Protein AF-A0A4P7KPZ3-F1 (afdb_monomer_lite)

Sequence (142 aa):
MLNKPISFSLKQQGFSLIEVLISLIISSIVFLAIITLYPLLTQQINRLYQTYHLDMMARQFLLMLGKDARRSGYCFGDCVGVALKISEKEGEAEHSCIHLIYDYNLDGKWEKAKDETSDFFIYRMHQGRLQIHRSCSGLIKL

Foldseek 3Di:
DDDDPPPPPPPPDDDDPVRVVVVVVVVVVVVVVCVVVVVVVVVVVVVVVVVVVVVVVVVVVVVVVVVQVVQFPAFLADEDDDQWDFADEVPDDGRQKIKGAHDPVRPRYQDDLPDPPGRIWMWGQDPNDIDTDSDPHPDPPD

Radius of gyration: 31.47 Å; chains: 1; bounding box: 57×67×77 Å

Organism: NCBI:txid638

InterPro domains:
  IPR012902 Prokaryotic N-terminal methylation site [PF07963] (11-34)
  IPR012902 Prokaryotic N-terminal methylation site [PS00409] (13-33)
  IPR012902 Prokaryotic N-terminal methylation site [TIGR02532] (12-34)
  IPR016419 Prepilin peptidase-dependent protein B, predicted [PIRSF004525] (11-135)
  IPR060431 Prepilin peptidase-dependent protein B, conserved domain [PF27121] (48-137)

pLDDT: mean 81.27, std 15.69, range [30.12, 97.5]

Structure (mmCIF, N/CA/C/O backbone):
data_AF-A0A4P7KPZ3-F1
#
_entry.id   AF-A0A4P7KPZ3-F1
#
loop_
_atom_site.group_PDB
_atom_site.id
_atom_site.type_symbol
_atom_site.label_atom_id
_atom_site.label_alt_id
_atom_site.label_comp_id
_atom_site.label_asym_id
_atom_site.label_entity_id
_atom_site.label_seq_id
_atom_site.pdbx_PDB_ins_code
_atom_site.Cartn_x
_atom_site.Cartn_y
_atom_site.Cartn_z
_atom_site.occupancy
_atom_site.B_iso_or_equiv
_atom_site.auth_seq_id
_atom_site.auth_comp_id
_atom_site.auth_asym_id
_atom_site.auth_atom_id
_atom_site.pdbx_PDB_model_num
ATOM 1 N N . MET A 1 1 ? -28.238 47.985 17.845 1.00 40.53 1 MET A N 1
ATOM 2 C CA . MET A 1 1 ? -29.060 46.755 17.901 1.00 40.53 1 MET A CA 1
ATOM 3 C C . MET A 1 1 ? -28.436 45.833 18.938 1.00 40.53 1 MET A C 1
ATOM 5 O O . MET A 1 1 ? -27.225 45.670 18.924 1.00 40.53 1 MET A O 1
ATOM 9 N N . LEU A 1 2 ? -29.230 45.412 19.925 1.00 45.09 2 LEU A N 1
ATOM 10 C CA . LEU A 1 2 ? -28.801 44.991 21.264 1.00 45.09 2 LEU A CA 1
ATOM 11 C C . LEU A 1 2 ? -27.928 43.724 21.300 1.00 45.09 2 LEU A C 1
ATOM 13 O O . LEU A 1 2 ? -28.414 42.631 21.029 1.00 45.09 2 LEU A O 1
ATOM 17 N N . ASN A 1 3 ? -26.693 43.871 21.782 1.00 60.19 3 ASN A N 1
ATOM 18 C CA . ASN A 1 3 ? -25.902 42.785 22.353 1.00 60.19 3 ASN A CA 1
ATOM 19 C C . ASN A 1 3 ? -26.271 42.680 23.845 1.00 60.19 3 ASN A C 1
ATOM 21 O O . ASN A 1 3 ? -25.784 43.463 24.661 1.00 60.19 3 ASN A O 1
ATOM 25 N N . LYS A 1 4 ? -27.210 41.794 24.201 1.00 58.00 4 LYS A N 1
ATOM 26 C CA . LYS A 1 4 ? -27.497 41.485 25.609 1.00 58.00 4 LYS A CA 1
ATOM 27 C C . LYS A 1 4 ? -26.456 40.470 26.089 1.00 58.00 4 LYS A C 1
ATOM 29 O O . LYS A 1 4 ? -26.415 39.378 25.524 1.00 58.00 4 LYS A O 1
ATOM 34 N N . PRO A 1 5 ? -25.650 40.769 27.123 1.00 58.62 5 PRO A N 1
ATOM 35 C CA . PRO A 1 5 ? -24.852 39.736 27.757 1.00 58.62 5 PRO A CA 1
ATOM 36 C C . PRO A 1 5 ? -25.817 38.733 28.388 1.00 58.62 5 PRO A C 1
ATOM 38 O O . PRO A 1 5 ? -26.705 39.105 29.157 1.00 58.62 5 PRO A O 1
ATOM 41 N N . ILE A 1 6 ? -25.666 37.462 28.032 1.00 64.19 6 ILE A N 1
ATOM 42 C CA . ILE A 1 6 ? -26.356 36.360 28.696 1.00 64.19 6 ILE A CA 1
ATOM 43 C C . ILE A 1 6 ? -25.750 36.272 30.102 1.00 64.19 6 ILE A C 1
ATOM 45 O O . ILE A 1 6 ? -24.765 35.572 30.323 1.00 64.19 6 ILE A O 1
ATOM 49 N N . SER A 1 7 ? -26.275 37.045 31.054 1.00 59.84 7 SER A N 1
ATOM 50 C CA . SER A 1 7 ? -25.916 36.888 32.459 1.00 59.84 7 SER A CA 1
ATOM 51 C C . SER A 1 7 ? -26.717 35.719 33.028 1.00 59.84 7 SER A C 1
ATOM 53 O O . SER A 1 7 ? -27.864 35.849 33.453 1.00 59.84 7 SER A O 1
ATOM 55 N N . PHE A 1 8 ? -26.108 34.534 33.041 1.00 60.19 8 PHE A N 1
ATOM 56 C CA . PHE A 1 8 ? -26.573 33.455 33.906 1.00 60.19 8 PHE A CA 1
ATOM 57 C C . PHE A 1 8 ? -26.227 33.829 35.351 1.00 60.19 8 PHE A C 1
ATOM 59 O O . PHE A 1 8 ? -25.181 33.458 35.877 1.00 60.19 8 PHE A O 1
ATOM 66 N N . SER A 1 9 ? -27.104 34.591 36.008 1.00 57.66 9 SER A N 1
ATOM 67 C CA . SER A 1 9 ? -27.128 34.636 37.470 1.00 57.66 9 SER A CA 1
ATOM 68 C C . SER A 1 9 ? -27.697 33.303 37.959 1.00 57.66 9 SER A C 1
ATOM 70 O O . SER A 1 9 ? -28.889 33.162 38.225 1.00 57.66 9 SER A O 1
ATOM 72 N N . LEU A 1 10 ? -26.848 32.277 37.988 1.00 61.59 10 LEU A N 1
ATOM 73 C CA . LEU A 1 10 ? -27.167 31.012 38.633 1.00 61.59 10 LEU A CA 1
ATOM 74 C C . LEU A 1 10 ? -27.118 31.261 40.139 1.00 61.59 10 LEU A C 1
ATOM 76 O O . LEU A 1 10 ? -26.043 31.440 40.710 1.00 61.59 10 LEU A O 1
ATOM 80 N N . LYS A 1 11 ? -28.282 31.271 40.797 1.00 60.19 11 LYS A N 1
ATOM 81 C CA . LYS A 1 11 ? -28.338 31.007 42.237 1.00 60.19 11 LYS A CA 1
ATOM 82 C C . LYS A 1 11 ? -27.621 29.674 42.453 1.00 60.19 11 LYS A C 1
ATOM 84 O O . LYS A 1 11 ? -28.152 28.640 42.061 1.00 60.19 11 LYS A O 1
ATOM 89 N N . GLN A 1 12 ? -26.416 29.699 43.021 1.00 58.91 12 GLN A N 1
ATOM 90 C CA . GLN A 1 12 ? -25.688 28.492 43.412 1.00 58.91 12 GLN A CA 1
ATOM 91 C C . GLN A 1 12 ? -26.408 27.855 44.605 1.00 58.91 12 GLN A C 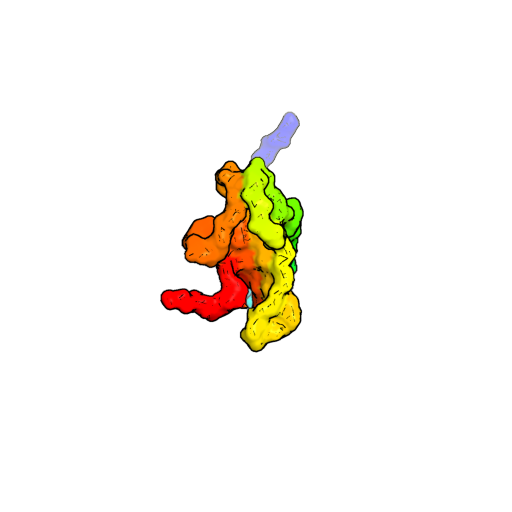1
ATOM 93 O O . GLN A 1 12 ? -26.022 28.014 45.759 1.00 58.91 12 GLN A O 1
ATOM 98 N N . GLN A 1 13 ? -27.518 27.182 44.323 1.00 70.19 13 GLN A N 1
ATOM 99 C CA . GLN A 1 13 ? -28.113 26.206 45.216 1.00 70.19 13 GLN A CA 1
ATOM 100 C C . GLN A 1 13 ? -27.355 24.902 44.963 1.00 70.19 13 GLN A C 1
ATOM 102 O O . GLN A 1 13 ? -27.284 24.437 43.827 1.00 70.19 13 GLN A O 1
ATOM 107 N N . GLY A 1 14 ? -26.691 24.378 45.994 1.00 77.94 14 GLY A N 1
ATOM 108 C CA . GLY A 1 14 ? -26.032 23.076 45.906 1.00 77.94 14 GLY A CA 1
ATOM 109 C C . GLY A 1 14 ? -27.043 21.980 45.562 1.00 77.94 14 GLY A C 1
ATOM 110 O O . GLY A 1 14 ? -28.228 22.111 45.865 1.00 77.94 14 GLY A O 1
ATOM 111 N N . PHE A 1 15 ? -26.574 20.906 44.932 1.00 82.38 15 PHE A N 1
ATOM 112 C CA . PHE A 1 15 ? -27.420 19.758 44.617 1.00 82.38 15 PHE A CA 1
ATOM 113 C C . PHE A 1 15 ? -27.805 19.002 45.883 1.00 82.38 15 PHE A C 1
ATOM 115 O O . PHE A 1 15 ? -26.991 18.820 46.794 1.00 82.38 15 PHE A O 1
ATOM 122 N N . SER A 1 16 ? -29.042 18.522 45.922 1.00 89.50 16 SER A N 1
ATOM 123 C CA . SER A 1 16 ? -29.472 17.605 46.968 1.00 89.50 16 SER A CA 1
ATOM 124 C C . SER A 1 16 ? -28.778 16.250 46.805 1.00 89.50 16 SER A C 1
ATOM 126 O O . SER A 1 16 ? -28.522 15.792 45.690 1.00 89.50 16 SER A O 1
ATOM 128 N N . LEU A 1 17 ? -28.515 15.560 47.919 1.00 91.25 17 LEU A N 1
ATOM 129 C CA . LEU A 1 17 ? -27.905 14.225 47.923 1.00 91.25 17 LEU A CA 1
ATOM 130 C C . LEU A 1 17 ? -28.655 13.250 46.997 1.00 91.25 17 LEU A C 1
ATOM 132 O O . LEU A 1 17 ? -28.034 12.493 46.253 1.00 91.25 17 LEU A O 1
ATOM 136 N N . ILE A 1 18 ? -29.992 13.289 47.01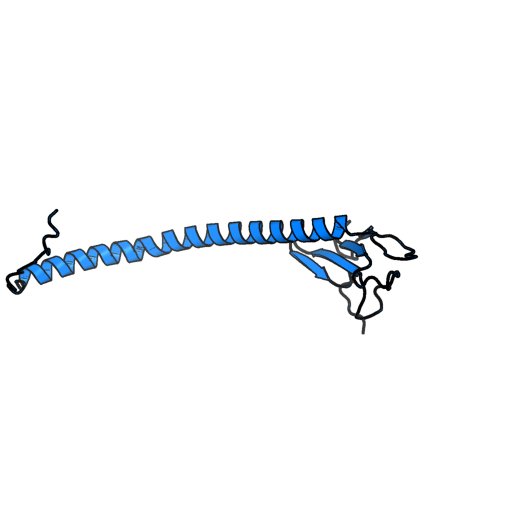9 1.00 94.31 18 ILE A N 1
ATOM 137 C CA . ILE A 1 18 ? -30.824 12.395 46.204 1.00 94.31 18 ILE A CA 1
ATOM 138 C C . ILE A 1 18 ? -30.711 12.704 44.706 1.00 94.31 18 ILE A C 1
ATOM 140 O O . ILE A 1 18 ? -30.695 11.784 43.894 1.00 94.31 18 ILE A O 1
ATOM 144 N N . GLU A 1 19 ? -30.565 13.976 44.331 1.00 92.81 19 GLU A N 1
ATOM 145 C CA . GLU A 1 19 ? -30.391 14.388 42.933 1.00 92.81 19 GLU A CA 1
ATOM 146 C C . GLU A 1 19 ? -29.068 13.870 42.372 1.00 92.81 19 GLU A C 1
ATOM 148 O O . GLU A 1 19 ? -29.021 13.356 41.251 1.00 92.81 19 GLU A O 1
ATOM 153 N N . VAL A 1 20 ? -28.000 13.944 43.173 1.00 94.81 20 VAL A N 1
ATOM 154 C CA . VAL A 1 20 ? -26.689 13.403 42.798 1.00 94.81 20 VAL A CA 1
ATOM 155 C C . VAL A 1 20 ? -26.767 11.886 42.642 1.00 94.81 20 VAL A C 1
ATOM 157 O O . VAL A 1 20 ? -26.305 11.364 41.632 1.00 94.81 20 VAL A O 1
ATOM 160 N N . LEU A 1 21 ? -27.401 11.178 43.581 1.00 96.12 21 LEU A N 1
ATOM 161 C CA . LEU A 1 21 ? -27.559 9.720 43.513 1.00 96.12 21 LEU A CA 1
ATOM 162 C C . LEU A 1 21 ? -28.335 9.276 42.265 1.00 96.12 21 LEU A C 1
ATOM 164 O O . LEU A 1 21 ? -27.893 8.365 41.566 1.00 96.12 21 LEU A O 1
ATOM 168 N N . ILE A 1 22 ? -29.444 9.946 41.940 1.00 96.38 22 ILE A N 1
ATOM 169 C CA . ILE A 1 22 ? -30.229 9.657 40.729 1.00 96.38 22 ILE A CA 1
ATOM 170 C C . ILE A 1 22 ? -29.386 9.905 39.473 1.00 96.38 22 ILE A C 1
ATOM 172 O O . ILE A 1 22 ? -29.342 9.062 38.576 1.00 96.38 22 ILE A O 1
ATOM 176 N N . SER A 1 23 ? -28.663 11.024 39.425 1.00 96.12 23 SER A N 1
ATOM 177 C CA . SER A 1 23 ? -27.799 11.371 38.291 1.00 96.12 23 SER A CA 1
ATOM 178 C C . SER A 1 23 ? -26.684 10.341 38.078 1.00 96.12 23 SER A C 1
ATOM 180 O O . SER A 1 23 ? -26.361 9.990 36.940 1.00 96.12 23 SER A O 1
ATOM 182 N N . LEU A 1 24 ? -26.119 9.818 39.168 1.00 96.31 24 LEU A N 1
ATOM 183 C CA . LEU A 1 24 ? -25.048 8.823 39.153 1.00 96.31 24 LEU A CA 1
ATOM 184 C C . LEU A 1 24 ? -25.559 7.467 38.647 1.00 96.31 24 LEU A C 1
ATOM 186 O O . LEU A 1 24 ? -24.900 6.830 37.824 1.00 96.31 24 LEU A O 1
ATOM 190 N N . ILE A 1 25 ? -26.768 7.068 39.056 1.00 97.50 25 ILE A N 1
ATOM 191 C CA . ILE A 1 25 ? -27.436 5.860 38.554 1.00 97.50 25 ILE A CA 1
ATOM 192 C C . ILE A 1 25 ? -27.677 5.974 37.044 1.00 97.50 25 ILE A C 1
ATOM 194 O O . ILE A 1 25 ? -27.269 5.090 36.290 1.00 97.50 25 ILE A O 1
ATOM 198 N N . ILE A 1 26 ? -28.275 7.079 36.587 1.00 97.38 26 ILE A N 1
ATOM 199 C CA . ILE A 1 26 ? -28.572 7.295 35.162 1.00 97.38 26 ILE A CA 1
ATOM 200 C C . ILE A 1 26 ? -27.283 7.289 34.335 1.00 97.38 26 ILE A C 1
ATOM 202 O O . ILE A 1 26 ? -27.200 6.588 33.327 1.00 97.38 26 ILE A O 1
ATOM 206 N N . SER A 1 27 ? -26.253 8.011 34.782 1.00 96.94 27 SER A N 1
ATOM 207 C CA . SER A 1 27 ? -24.964 8.071 34.084 1.00 96.94 27 SER A CA 1
ATOM 208 C C . SER A 1 27 ? -24.324 6.692 33.977 1.00 96.94 27 SER A C 1
ATOM 210 O O . SER A 1 27 ? -23.833 6.326 32.914 1.00 96.94 27 SER A O 1
ATOM 212 N N . SER A 1 28 ? -24.375 5.895 35.046 1.00 97.00 28 SER A N 1
ATOM 213 C CA . SER A 1 28 ? -23.812 4.541 35.058 1.00 97.00 28 SER A CA 1
ATOM 214 C C . SER A 1 28 ? -24.491 3.637 34.029 1.00 97.00 28 SER A C 1
ATOM 216 O O . SER A 1 28 ? -23.812 2.929 33.287 1.00 97.00 28 SER A O 1
ATOM 218 N N . ILE A 1 29 ? -25.822 3.705 33.923 1.00 97.12 29 ILE A N 1
ATOM 219 C CA . ILE A 1 29 ? -26.586 2.954 32.916 1.00 97.12 29 ILE A CA 1
ATOM 220 C C . ILE A 1 29 ? -26.187 3.395 31.501 1.00 97.12 29 ILE A C 1
ATOM 222 O O . ILE A 1 29 ? -25.933 2.552 30.639 1.00 97.12 29 ILE A O 1
ATOM 226 N N . VAL A 1 30 ? -26.073 4.705 31.266 1.00 97.25 30 VAL A N 1
ATOM 227 C CA . VAL A 1 30 ? -25.642 5.253 29.970 1.00 97.25 30 VAL A CA 1
ATOM 228 C C . VAL A 1 30 ? -24.218 4.808 29.626 1.00 97.25 30 VAL A C 1
ATOM 230 O O . VAL A 1 30 ? -23.971 4.368 28.505 1.00 97.25 30 VAL A O 1
ATOM 233 N N . PHE A 1 31 ? -23.284 4.853 30.577 1.00 97.12 31 PHE A N 1
ATOM 234 C CA . PHE A 1 31 ? -21.911 4.399 30.358 1.00 97.12 31 PHE A CA 1
ATOM 235 C C . PHE A 1 31 ? -21.845 2.912 30.014 1.00 97.12 31 PHE A C 1
ATOM 237 O O . PHE A 1 31 ? -21.134 2.542 29.084 1.00 97.12 31 PHE A O 1
ATOM 244 N N . LEU A 1 32 ? -22.6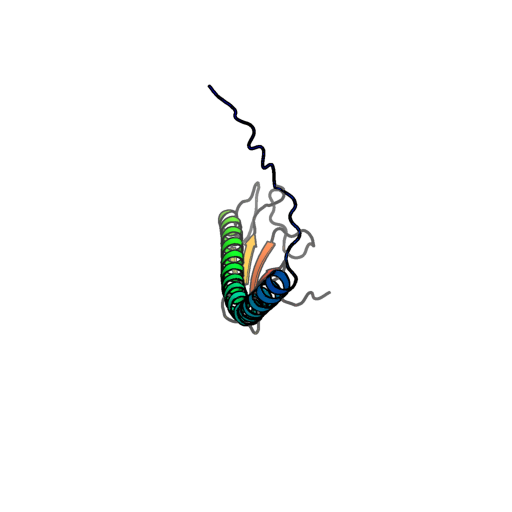18 2.063 30.695 1.00 96.12 32 LEU A N 1
ATOM 245 C CA . LEU A 1 32 ? -22.694 0.637 30.369 1.00 96.12 32 LEU A CA 1
ATOM 246 C C . LEU A 1 32 ? -23.243 0.400 28.954 1.00 96.12 32 LEU A C 1
ATOM 248 O O . LEU A 1 32 ? -22.717 -0.438 28.217 1.00 96.12 32 LEU A O 1
ATOM 252 N N . ALA A 1 33 ? -24.247 1.173 28.534 1.00 95.44 33 ALA A N 1
ATOM 253 C CA . ALA A 1 33 ? -24.752 1.118 27.164 1.00 95.44 33 ALA A CA 1
ATOM 254 C C . ALA A 1 33 ? -23.670 1.520 26.142 1.00 95.44 33 ALA A C 1
ATOM 256 O O . ALA A 1 33 ? -23.485 0.841 25.135 1.00 95.44 33 ALA A O 1
ATOM 257 N N . ILE A 1 34 ? -22.893 2.571 26.416 1.00 96.75 34 ILE A N 1
ATOM 258 C CA . ILE A 1 34 ? -21.798 3.004 25.532 1.00 96.75 34 ILE A CA 1
ATOM 259 C C . ILE A 1 34 ? -20.697 1.942 25.460 1.00 96.75 34 ILE A C 1
ATOM 261 O O . ILE A 1 34 ? -20.268 1.590 24.365 1.00 96.75 34 ILE A O 1
ATOM 265 N N . ILE A 1 35 ? -20.261 1.401 26.601 1.00 96.06 35 ILE A N 1
ATOM 266 C CA . ILE A 1 35 ? -19.188 0.396 26.672 1.00 96.06 35 ILE A CA 1
ATOM 267 C C . ILE A 1 35 ? -19.550 -0.857 25.865 1.00 96.06 35 ILE A C 1
ATOM 269 O O . ILE A 1 35 ? -18.685 -1.440 25.217 1.00 96.06 35 ILE A O 1
ATOM 273 N N . THR A 1 36 ? -20.823 -1.257 25.870 1.00 92.69 36 THR A N 1
ATOM 274 C CA . THR A 1 36 ? -21.290 -2.437 25.125 1.00 92.69 36 THR A CA 1
ATOM 275 C C . THR A 1 36 ? -21.475 -2.168 23.629 1.00 92.69 36 THR A C 1
ATOM 277 O O . THR A 1 36 ? -21.183 -3.043 22.814 1.00 92.69 36 THR A O 1
ATOM 280 N N . LEU A 1 37 ? -21.891 -0.958 23.241 1.00 94.88 37 LEU A N 1
ATOM 281 C CA . LEU A 1 37 ? -22.059 -0.559 21.836 1.00 94.88 37 LEU A CA 1
ATOM 282 C C . LEU A 1 37 ? -20.733 -0.224 21.136 1.00 94.88 37 LEU A C 1
ATOM 284 O O . LEU A 1 37 ? -20.580 -0.470 19.938 1.00 94.88 37 LEU A O 1
ATOM 288 N N . TYR A 1 38 ? -19.763 0.311 21.876 1.00 95.31 38 TYR A N 1
ATOM 289 C CA . TYR A 1 38 ? -18.459 0.724 21.362 1.00 95.31 38 TYR A CA 1
ATOM 290 C C . TYR A 1 38 ? -17.718 -0.361 20.555 1.00 95.31 38 TYR A C 1
ATOM 292 O O . TYR A 1 38 ? -17.354 -0.081 19.411 1.00 95.31 38 TYR A O 1
ATOM 300 N N . PRO A 1 39 ? -17.524 -1.605 21.048 1.00 92.56 39 PRO A N 1
ATOM 301 C CA . PRO A 1 39 ? -16.772 -2.619 20.309 1.00 92.56 39 PRO A CA 1
ATOM 302 C C . PRO A 1 39 ? -17.427 -2.985 18.974 1.00 92.56 39 PRO A C 1
ATOM 304 O O . PRO A 1 39 ? -16.718 -3.220 17.995 1.00 92.56 39 PRO A O 1
ATOM 307 N N . LEU A 1 40 ? -18.762 -2.993 18.906 1.00 93.88 40 LEU A N 1
ATOM 308 C CA . LEU A 1 40 ? -19.489 -3.251 17.661 1.00 93.88 40 LEU A CA 1
ATOM 309 C C . LEU A 1 40 ? -19.208 -2.152 16.634 1.00 93.88 40 LEU A C 1
ATOM 311 O O . LEU A 1 40 ? -18.895 -2.452 15.481 1.00 93.88 40 LEU A O 1
ATOM 315 N N . LEU A 1 41 ? -19.260 -0.887 17.054 1.00 94.31 41 LEU A N 1
ATOM 316 C CA . LEU A 1 41 ? -18.993 0.244 16.171 1.00 94.31 41 LEU A CA 1
ATOM 317 C C . LEU A 1 41 ? -17.532 0.257 15.694 1.00 94.31 41 LEU A C 1
ATOM 319 O O . LEU A 1 41 ? -17.271 0.404 14.500 1.00 94.31 41 LEU A O 1
ATOM 323 N N . THR A 1 42 ? -16.576 0.026 16.598 1.00 94.88 42 THR A N 1
ATOM 324 C CA . THR A 1 42 ? -15.148 -0.034 16.260 1.00 94.88 42 THR A CA 1
ATOM 325 C C . THR A 1 42 ? -14.839 -1.158 15.271 1.00 94.88 42 THR A C 1
ATOM 327 O O . THR A 1 42 ? -14.067 -0.954 14.337 1.00 94.88 42 THR A O 1
ATOM 330 N N . GLN A 1 43 ? -15.460 -2.333 15.416 1.00 95.12 43 GLN A N 1
ATOM 331 C CA . GLN A 1 43 ? -15.276 -3.430 14.460 1.00 95.12 43 GLN A CA 1
ATOM 332 C C . GLN A 1 43 ? -15.739 -3.055 13.049 1.00 95.12 43 GLN A C 1
ATOM 334 O O . GLN A 1 43 ? -15.044 -3.364 12.079 1.00 95.12 43 GLN A O 1
ATOM 339 N N . GLN A 1 44 ? -16.882 -2.377 12.923 1.00 94.06 44 GLN A N 1
ATOM 340 C CA . GLN A 1 44 ? -17.396 -1.940 11.623 1.00 94.06 44 GLN A CA 1
ATOM 341 C C . GLN A 1 44 ? -16.485 -0.888 10.985 1.00 94.06 44 GLN A C 1
ATOM 343 O O . GLN A 1 44 ? -16.126 -1.013 9.814 1.00 94.06 44 GLN A O 1
ATOM 348 N N . ILE A 1 45 ? -16.047 0.102 11.768 1.00 95.31 45 ILE A N 1
ATOM 349 C CA . ILE A 1 45 ? -15.123 1.144 11.301 1.00 95.31 45 ILE A CA 1
ATOM 350 C C . ILE A 1 45 ? -13.803 0.521 10.838 1.00 95.31 45 ILE A C 1
ATOM 352 O O . ILE A 1 45 ? -13.323 0.849 9.756 1.00 95.31 45 ILE A O 1
ATOM 356 N N . ASN A 1 46 ? -13.245 -0.426 11.597 1.00 95.25 46 ASN A N 1
ATOM 357 C CA . ASN A 1 46 ? -11.995 -1.091 11.229 1.00 95.25 46 ASN A CA 1
ATOM 358 C C . ASN A 1 46 ? -12.120 -1.889 9.927 1.00 95.25 46 ASN A C 1
ATOM 360 O O . ASN A 1 46 ? -11.219 -1.835 9.092 1.00 95.25 46 ASN A O 1
ATOM 364 N N . ARG A 1 47 ? -13.235 -2.601 9.722 1.00 94.38 47 ARG A N 1
ATOM 365 C CA . ARG A 1 47 ? -13.487 -3.332 8.470 1.00 94.38 47 ARG A CA 1
ATOM 366 C C . ARG A 1 47 ? -13.566 -2.387 7.277 1.00 94.38 47 ARG A C 1
ATOM 368 O O . ARG A 1 47 ? -12.929 -2.645 6.260 1.00 94.38 47 ARG A O 1
ATOM 375 N N . LEU A 1 48 ? -14.302 -1.284 7.418 1.00 95.38 48 LEU A N 1
ATOM 376 C CA . LEU A 1 48 ? -14.404 -0.264 6.375 1.00 95.38 48 LEU A CA 1
ATOM 377 C C . LEU A 1 48 ? -13.045 0.385 6.085 1.00 95.38 48 LEU A C 1
ATOM 379 O O . LEU A 1 48 ? -12.689 0.604 4.931 1.00 95.38 48 LEU A O 1
ATOM 383 N N . TYR A 1 49 ? -12.263 0.662 7.127 1.00 95.88 49 TYR A N 1
ATOM 384 C CA . TYR A 1 49 ? -10.936 1.245 6.981 1.00 95.88 49 TYR A CA 1
ATOM 385 C C . TYR A 1 49 ? -9.980 0.309 6.231 1.00 95.88 49 TYR A C 1
ATOM 387 O O . TYR A 1 49 ? -9.258 0.756 5.345 1.00 95.88 49 TYR A O 1
ATOM 395 N N . GLN A 1 50 ? -9.995 -0.993 6.533 1.00 93.69 50 GLN A N 1
ATOM 396 C CA . GLN A 1 50 ? -9.150 -1.979 5.850 1.00 93.69 50 GLN A CA 1
ATOM 397 C C . GLN A 1 50 ? -9.451 -2.060 4.351 1.00 93.69 50 GLN A C 1
ATOM 399 O O . GLN A 1 50 ? -8.525 -2.029 3.541 1.00 93.69 50 GLN A O 1
ATOM 404 N N . THR A 1 51 ? -10.728 -2.136 3.970 1.00 93.06 51 THR A N 1
ATOM 405 C CA . THR A 1 51 ? -11.112 -2.210 2.554 1.00 93.06 51 THR A CA 1
ATOM 406 C C . THR A 1 51 ? -10.779 -0.919 1.817 1.00 93.06 51 THR A C 1
ATOM 408 O O . THR A 1 51 ? -10.203 -0.967 0.730 1.00 93.06 51 THR A O 1
ATOM 411 N N . TYR A 1 52 ? -11.057 0.231 2.432 1.00 95.44 52 TYR A N 1
ATOM 412 C CA . TYR A 1 52 ? -10.714 1.536 1.875 1.00 95.44 52 TYR A CA 1
ATOM 413 C C . TYR A 1 52 ? -9.202 1.707 1.684 1.00 95.44 52 TYR A C 1
ATOM 415 O O . TYR A 1 52 ? -8.750 2.155 0.634 1.00 95.44 52 TYR A O 1
ATOM 423 N N . HIS A 1 53 ? -8.403 1.308 2.674 1.00 93.00 53 HIS A N 1
ATOM 424 C CA . HIS A 1 53 ? -6.948 1.407 2.610 1.00 93.00 53 HIS A CA 1
ATOM 425 C C . HIS A 1 53 ? -6.365 0.555 1.472 1.00 93.00 53 HIS A C 1
ATOM 427 O O . HIS A 1 53 ? -5.474 1.005 0.752 1.00 93.00 53 HIS A O 1
ATOM 433 N N . LEU A 1 54 ? -6.888 -0.659 1.267 1.00 90.81 54 LEU A N 1
ATOM 434 C CA . LEU A 1 54 ? -6.481 -1.519 0.152 1.00 90.81 54 LEU A CA 1
ATOM 435 C C . LEU A 1 54 ? -6.834 -0.903 -1.211 1.00 90.81 54 LEU A C 1
ATOM 437 O O . LEU A 1 54 ? -5.980 -0.877 -2.097 1.00 90.81 54 LEU A O 1
ATOM 441 N N . ASP A 1 55 ? -8.050 -0.372 -1.369 1.00 92.69 55 ASP A N 1
ATOM 442 C CA . ASP A 1 55 ? -8.481 0.301 -2.604 1.00 92.69 55 ASP A CA 1
ATOM 443 C C . ASP A 1 55 ? -7.628 1.546 -2.893 1.00 92.69 55 ASP A C 1
ATOM 445 O O . ASP A 1 55 ? -7.140 1.725 -4.011 1.00 92.69 55 ASP A O 1
ATOM 449 N N . MET A 1 56 ? -7.350 2.360 -1.873 1.00 93.69 56 MET A N 1
ATOM 450 C CA . MET A 1 56 ? -6.488 3.533 -1.998 1.00 93.69 56 MET A CA 1
ATOM 451 C C . MET A 1 56 ? -5.072 3.155 -2.454 1.00 93.69 56 MET A C 1
ATOM 453 O O . MET A 1 56 ? -4.559 3.753 -3.404 1.00 93.69 56 MET A O 1
ATOM 457 N N . MET A 1 57 ? -4.450 2.150 -1.826 1.00 89.88 57 MET A N 1
ATOM 458 C CA . MET A 1 57 ? -3.113 1.688 -2.217 1.00 89.88 57 MET A CA 1
ATOM 459 C C . MET A 1 57 ? -3.099 1.147 -3.650 1.00 89.88 57 MET A C 1
ATOM 461 O O . MET A 1 57 ? -2.208 1.495 -4.426 1.00 89.88 57 MET A O 1
ATOM 465 N N . ALA A 1 58 ? -4.103 0.351 -4.032 1.00 89.25 58 ALA A N 1
ATOM 466 C CA . ALA A 1 58 ? -4.224 -0.176 -5.389 1.00 89.25 58 ALA A CA 1
ATOM 467 C C . ALA A 1 58 ? -4.368 0.949 -6.427 1.00 89.25 58 ALA A C 1
ATOM 469 O O . ALA A 1 58 ? -3.678 0.944 -7.447 1.00 89.25 58 ALA A O 1
ATOM 470 N N . ARG A 1 59 ? -5.207 1.958 -6.156 1.00 92.69 59 ARG A N 1
ATOM 471 C CA . ARG A 1 59 ? -5.374 3.124 -7.040 1.00 92.69 59 ARG A CA 1
ATOM 472 C C . ARG A 1 59 ? -4.094 3.931 -7.176 1.00 92.69 59 ARG A C 1
ATOM 474 O O . ARG A 1 59 ? -3.709 4.265 -8.294 1.00 92.69 59 ARG A O 1
ATOM 481 N N . GLN A 1 60 ? -3.432 4.249 -6.065 1.00 91.12 60 GLN A N 1
ATOM 482 C CA . GLN A 1 60 ? -2.187 5.019 -6.085 1.00 91.12 60 GLN A CA 1
ATOM 483 C C . GLN A 1 60 ? -1.105 4.291 -6.884 1.00 91.12 60 GLN A C 1
ATOM 485 O O . GLN A 1 60 ? -0.403 4.908 -7.687 1.00 91.12 60 GLN A O 1
ATOM 490 N N . PHE A 1 61 ? -1.024 2.975 -6.712 1.00 88.12 61 PHE A N 1
ATOM 491 C CA . PHE A 1 61 ? -0.116 2.135 -7.468 1.00 88.12 61 PHE A CA 1
ATOM 492 C C . PHE A 1 61 ? -0.445 2.125 -8.970 1.00 88.12 61 PHE A C 1
ATOM 494 O O . PHE A 1 61 ? 0.433 2.392 -9.784 1.00 88.12 61 PHE A O 1
ATOM 501 N N . LEU A 1 62 ? -1.703 1.890 -9.360 1.00 90.31 62 LEU A N 1
ATOM 502 C CA . LEU A 1 62 ? -2.117 1.906 -10.771 1.00 90.31 62 LEU A CA 1
ATOM 503 C C . LEU A 1 62 ? -1.873 3.269 -11.432 1.00 90.31 62 LEU A C 1
ATOM 505 O O . LEU A 1 62 ? -1.498 3.335 -12.602 1.00 90.31 62 LEU A O 1
ATOM 509 N N . LEU A 1 63 ? -2.041 4.365 -10.686 1.00 93.62 63 LEU A N 1
ATOM 510 C CA . LEU A 1 63 ? -1.716 5.709 -11.161 1.00 93.62 63 LEU A CA 1
ATOM 511 C C . LEU A 1 63 ? -0.211 5.899 -11.383 1.00 93.62 63 LEU A C 1
ATOM 513 O O . LEU A 1 63 ? 0.166 6.558 -12.351 1.00 93.62 63 LEU A O 1
ATOM 517 N N . MET A 1 64 ? 0.635 5.346 -10.510 1.00 89.94 64 MET A N 1
ATOM 518 C CA . MET A 1 64 ? 2.093 5.363 -10.667 1.00 89.94 64 MET A CA 1
ATOM 519 C C . MET A 1 64 ? 2.519 4.519 -11.871 1.00 89.94 64 MET A C 1
ATOM 521 O O . MET A 1 64 ? 3.127 5.052 -12.794 1.00 89.94 64 MET A O 1
ATOM 525 N N . LEU A 1 65 ? 2.084 3.258 -11.932 1.00 90.12 65 LEU A N 1
ATOM 526 C CA . LEU A 1 65 ? 2.356 2.365 -13.057 1.00 90.12 65 LEU A CA 1
ATOM 527 C C . LEU A 1 65 ? 1.891 2.975 -14.384 1.00 90.12 65 LEU A C 1
ATOM 529 O O . LEU A 1 65 ? 2.614 2.940 -15.371 1.00 90.12 65 LEU A O 1
ATOM 533 N N . GLY A 1 66 ? 0.703 3.583 -14.416 1.00 92.62 66 GLY A N 1
ATOM 534 C CA . GLY A 1 66 ? 0.190 4.250 -15.611 1.00 92.62 66 GLY A CA 1
ATOM 535 C C . GLY A 1 66 ? 1.003 5.481 -16.024 1.00 92.62 66 GLY A C 1
ATOM 536 O O . GLY A 1 66 ? 1.070 5.794 -17.211 1.00 92.62 66 GLY A O 1
ATOM 537 N N . LYS A 1 67 ? 1.627 6.196 -15.078 1.00 91.88 67 LYS A N 1
ATOM 538 C CA . LYS A 1 67 ? 2.560 7.291 -15.392 1.00 91.88 67 LYS A CA 1
ATOM 539 C C . LYS A 1 67 ? 3.854 6.744 -15.980 1.00 91.88 67 LYS A C 1
ATOM 541 O O . LYS A 1 67 ? 4.271 7.233 -17.025 1.00 91.88 67 LYS A O 1
ATOM 546 N N . ASP A 1 68 ? 4.425 5.720 -15.366 1.00 90.00 68 ASP A N 1
ATOM 547 C CA . ASP A 1 68 ? 5.683 5.130 -15.823 1.00 90.00 68 ASP A CA 1
ATOM 548 C C . ASP A 1 68 ? 5.510 4.434 -17.171 1.00 90.00 68 ASP A C 1
ATOM 550 O O . ASP A 1 68 ? 6.342 4.589 -18.056 1.00 90.00 68 ASP A O 1
ATOM 554 N N . ALA A 1 69 ? 4.378 3.761 -17.392 1.00 90.56 69 ALA A N 1
ATOM 555 C CA . ALA A 1 69 ? 4.048 3.156 -18.677 1.00 90.56 69 ALA A CA 1
ATOM 556 C C . ALA A 1 69 ? 3.920 4.212 -19.786 1.00 90.56 69 ALA A C 1
ATOM 558 O O . ALA A 1 69 ? 4.430 4.010 -20.884 1.00 90.56 69 ALA A O 1
ATOM 559 N N . ARG A 1 70 ? 3.307 5.371 -19.502 1.00 91.88 70 ARG A N 1
ATOM 560 C CA . ARG A 1 70 ? 3.244 6.490 -20.462 1.00 91.88 70 ARG A CA 1
ATOM 561 C C . ARG A 1 70 ? 4.603 7.135 -20.731 1.00 91.88 70 ARG A C 1
ATOM 563 O O . ARG A 1 70 ? 4.783 7.701 -21.801 1.00 91.88 70 ARG A O 1
ATOM 570 N N . ARG A 1 71 ? 5.526 7.093 -19.765 1.00 89.25 71 ARG A N 1
ATOM 571 C CA . ARG A 1 71 ? 6.903 7.585 -19.927 1.00 89.25 71 ARG A CA 1
ATOM 572 C C . ARG A 1 71 ? 7.823 6.555 -20.570 1.00 89.25 71 ARG A C 1
ATOM 574 O O . ARG A 1 71 ? 8.860 6.949 -21.091 1.00 89.25 71 ARG A O 1
ATOM 581 N N . SER A 1 72 ? 7.465 5.272 -20.527 1.00 89.75 72 SER A N 1
ATOM 582 C CA . SER A 1 72 ? 8.292 4.197 -21.067 1.00 89.75 72 SER A CA 1
ATOM 583 C C . SER A 1 72 ? 8.646 4.469 -22.525 1.00 89.75 72 SER A C 1
ATOM 585 O O . SER A 1 72 ? 7.805 4.890 -23.319 1.00 89.75 72 SER A O 1
ATOM 587 N N . GLY A 1 73 ? 9.916 4.283 -22.864 1.00 87.19 73 GLY A N 1
ATOM 588 C CA . GLY A 1 73 ? 10.411 4.561 -24.208 1.00 87.19 73 GLY A CA 1
ATOM 589 C C . GLY A 1 73 ? 10.835 6.007 -24.451 1.00 87.19 73 GLY A C 1
ATOM 590 O O . GLY A 1 73 ? 11.414 6.281 -25.498 1.00 87.19 73 GLY A O 1
ATOM 591 N N . TYR A 1 74 ? 10.608 6.925 -23.507 1.00 90.75 74 TYR A N 1
ATOM 592 C CA . TYR A 1 74 ? 11.179 8.263 -23.599 1.00 90.75 74 TYR A CA 1
ATOM 593 C C . TYR A 1 74 ? 12.712 8.197 -23.528 1.00 90.75 74 TYR A C 1
ATOM 595 O O . TYR A 1 74 ? 13.278 7.519 -22.664 1.00 90.75 74 TYR A O 1
ATOM 603 N N . CYS A 1 75 ? 13.366 8.900 -24.449 1.00 89.75 75 CYS A N 1
ATOM 604 C CA . CYS A 1 75 ? 14.813 9.040 -24.519 1.00 89.75 75 CYS A CA 1
ATOM 605 C C . CYS A 1 75 ? 15.174 10.413 -25.085 1.00 89.75 75 CYS A C 1
ATOM 607 O O . CYS A 1 75 ? 14.561 10.848 -26.064 1.00 89.75 75 CYS A O 1
ATOM 609 N N . PHE A 1 76 ? 16.157 11.085 -24.482 1.00 87.44 76 PHE A N 1
ATOM 610 C CA . PHE A 1 76 ? 16.664 12.359 -24.989 1.00 87.44 76 PHE A CA 1
ATOM 611 C C . PHE A 1 76 ? 17.628 12.191 -26.182 1.00 87.44 76 PHE A C 1
ATOM 613 O O . PHE A 1 76 ? 17.711 13.078 -27.030 1.00 87.44 76 PHE A O 1
ATOM 620 N N . GLY A 1 77 ? 18.333 11.056 -26.263 1.00 85.69 77 GLY A N 1
ATOM 621 C CA . GLY A 1 77 ? 19.349 10.745 -27.277 1.00 85.69 77 GLY A CA 1
ATOM 622 C C . GLY A 1 77 ? 19.109 9.416 -28.002 1.00 85.69 77 GLY A C 1
ATOM 623 O O . GLY A 1 77 ? 17.976 9.071 -28.337 1.00 85.69 77 GLY A O 1
ATOM 624 N N . ASP A 1 78 ? 20.182 8.658 -28.241 1.00 82.69 78 ASP A N 1
ATOM 625 C CA . ASP A 1 78 ? 20.141 7.377 -28.957 1.00 82.69 78 ASP A CA 1
ATOM 626 C C . ASP A 1 78 ? 20.016 6.196 -27.984 1.00 82.69 78 ASP A C 1
ATOM 628 O O . ASP A 1 78 ? 20.988 5.509 -27.649 1.00 82.69 78 ASP A O 1
ATOM 632 N N . CYS A 1 79 ? 18.790 5.927 -27.537 1.00 84.19 79 CYS A N 1
ATOM 633 C CA . CYS A 1 79 ? 18.494 4.755 -26.722 1.00 84.19 79 CYS A CA 1
ATOM 634 C C . CYS A 1 79 ? 18.139 3.540 -27.587 1.00 84.19 79 CYS A C 1
ATOM 636 O O . CYS A 1 79 ? 17.255 3.595 -28.441 1.00 84.19 79 CYS A O 1
ATOM 638 N N . VAL A 1 80 ? 18.793 2.404 -27.327 1.00 81.00 80 VAL A N 1
ATOM 639 C CA . VAL A 1 80 ? 18.564 1.145 -28.050 1.00 81.00 80 VAL A CA 1
ATOM 640 C C . VAL A 1 80 ? 18.071 0.075 -27.083 1.00 81.00 80 VAL A C 1
ATOM 642 O O . VAL A 1 80 ? 18.767 -0.292 -26.136 1.00 81.00 80 VAL A O 1
ATOM 645 N N . GLY A 1 81 ? 16.886 -0.479 -27.342 1.00 83.19 81 GLY A N 1
ATOM 646 C CA . GLY A 1 81 ? 16.340 -1.578 -26.551 1.00 83.19 81 GLY A CA 1
ATOM 647 C C . GLY A 1 81 ? 14.825 -1.698 -26.638 1.00 83.19 81 GLY A C 1
ATOM 648 O O . GLY A 1 81 ? 14.181 -1.105 -27.499 1.00 83.19 81 GLY A O 1
ATOM 649 N N . VAL A 1 82 ? 14.256 -2.469 -25.711 1.00 83.94 82 VAL A N 1
ATOM 650 C CA . VAL A 1 82 ? 12.807 -2.632 -25.568 1.00 83.94 82 VAL A CA 1
ATOM 651 C C . VAL A 1 82 ? 12.341 -1.810 -24.367 1.00 83.94 82 VAL A C 1
ATOM 653 O O . VAL A 1 82 ? 12.706 -2.117 -23.235 1.00 83.94 82 VAL A O 1
ATOM 656 N N . ALA A 1 83 ? 11.524 -0.790 -24.631 1.00 85.69 83 ALA A N 1
ATOM 657 C CA . ALA A 1 83 ? 10.996 0.148 -23.637 1.00 85.69 83 ALA A CA 1
ATOM 658 C C . ALA A 1 83 ? 10.087 -0.500 -22.578 1.00 85.69 83 ALA A C 1
ATOM 660 O O . ALA A 1 83 ? 10.081 -0.102 -21.413 1.00 85.69 83 ALA A O 1
ATOM 661 N N . LEU A 1 84 ? 9.304 -1.493 -23.004 1.00 88.12 84 LEU A N 1
ATOM 662 C CA . LEU A 1 84 ? 8.352 -2.214 -22.172 1.00 88.12 84 LEU A CA 1
ATOM 663 C C . LEU A 1 84 ? 8.466 -3.704 -22.461 1.00 88.12 84 LEU A C 1
ATOM 665 O O . LEU A 1 84 ? 8.271 -4.143 -23.595 1.00 88.12 84 LEU A O 1
ATOM 669 N N . LYS A 1 85 ? 8.752 -4.491 -21.427 1.00 87.31 85 LYS A N 1
ATOM 670 C CA . LYS A 1 85 ? 8.814 -5.949 -21.527 1.00 87.31 85 LYS A CA 1
ATOM 671 C C . LYS A 1 85 ? 8.004 -6.579 -20.408 1.00 87.31 85 LYS A C 1
ATOM 673 O O . LYS A 1 85 ? 8.257 -6.321 -19.237 1.00 87.31 85 LYS A O 1
ATOM 678 N N . ILE A 1 86 ? 7.069 -7.446 -20.772 1.00 87.56 86 ILE A N 1
ATOM 679 C CA . ILE A 1 86 ? 6.372 -8.309 -19.820 1.00 87.56 86 ILE A CA 1
ATOM 680 C C . ILE A 1 86 ? 7.134 -9.629 -19.761 1.00 87.56 86 ILE A C 1
ATOM 682 O O . ILE A 1 86 ? 7.538 -10.172 -20.791 1.00 87.56 86 ILE A O 1
ATOM 686 N N . SER A 1 87 ? 7.390 -10.105 -18.554 1.00 86.81 87 SER A N 1
ATOM 687 C CA . SER A 1 87 ? 8.112 -11.342 -18.296 1.00 86.81 87 SER A CA 1
ATOM 688 C C . SER A 1 87 ? 7.476 -12.078 -17.122 1.00 86.81 87 SER A C 1
ATOM 690 O O . SER A 1 87 ? 6.508 -11.616 -16.512 1.00 86.81 87 SER A O 1
ATOM 692 N N . GLU A 1 88 ? 8.030 -13.235 -16.811 1.00 83.19 88 GLU A N 1
ATOM 693 C CA . GLU A 1 88 ? 7.646 -14.041 -15.668 1.00 83.19 88 GLU A CA 1
ATOM 694 C C . GLU A 1 88 ? 8.885 -14.397 -14.860 1.00 83.19 88 GLU A C 1
ATOM 696 O O . GLU A 1 88 ? 9.993 -14.534 -15.394 1.00 83.19 88 GLU A O 1
ATOM 701 N N . LYS A 1 89 ? 8.692 -14.531 -13.552 1.00 81.38 89 LYS A N 1
ATOM 702 C CA . LYS A 1 89 ? 9.697 -15.124 -12.685 1.00 81.38 89 LYS A CA 1
ATOM 703 C C . LYS A 1 89 ? 9.470 -16.630 -12.627 1.00 81.38 89 LYS A C 1
ATOM 705 O O . LYS A 1 89 ? 8.348 -17.084 -12.428 1.00 81.38 89 LYS A O 1
ATOM 710 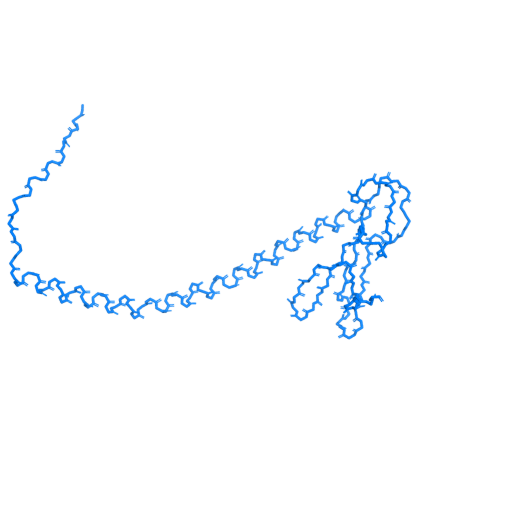N N . GLU A 1 90 ? 10.552 -17.393 -12.710 1.00 78.75 90 GLU A N 1
ATOM 711 C CA . GLU A 1 90 ? 10.516 -18.840 -12.507 1.00 78.75 90 GLU A CA 1
ATOM 712 C C . GLU A 1 90 ? 9.844 -19.187 -11.161 1.00 78.75 90 GLU A C 1
ATOM 714 O O . GLU A 1 90 ? 10.219 -18.660 -10.106 1.00 78.75 90 GLU A O 1
ATOM 719 N N . GLY A 1 91 ? 8.815 -20.038 -11.211 1.00 79.81 91 GLY A N 1
ATOM 720 C CA . GLY A 1 91 ? 7.993 -20.406 -10.053 1.00 79.81 91 GLY A CA 1
ATOM 721 C C . GLY A 1 91 ? 6.826 -19.456 -9.740 1.00 79.81 91 GLY A C 1
ATOM 722 O O . GLY A 1 91 ? 6.171 -19.630 -8.712 1.00 79.81 91 GLY A O 1
ATOM 723 N N . GLU A 1 92 ? 6.550 -18.462 -10.587 1.00 82.88 92 GLU A N 1
ATOM 724 C CA . GLU A 1 92 ? 5.368 -17.594 -10.499 1.00 82.88 92 GLU A CA 1
ATOM 725 C C . GLU A 1 92 ? 4.411 -17.792 -11.680 1.00 82.88 92 GLU A C 1
ATOM 727 O O . GLU A 1 92 ? 4.683 -18.558 -12.598 1.00 82.88 92 GLU A O 1
ATOM 732 N N . ALA A 1 93 ? 3.260 -17.117 -11.625 1.00 80.62 93 ALA A N 1
ATOM 733 C CA . ALA A 1 93 ? 2.309 -17.096 -12.729 1.00 80.62 93 ALA A CA 1
ATOM 734 C C . ALA A 1 93 ? 2.897 -16.393 -13.966 1.00 80.62 93 ALA A C 1
ATOM 736 O O . ALA A 1 93 ? 3.744 -15.503 -13.841 1.00 80.62 93 ALA A O 1
ATOM 737 N N . GLU A 1 94 ? 2.384 -16.751 -15.144 1.00 81.69 94 GLU A N 1
ATOM 738 C CA . GLU A 1 94 ? 2.689 -16.048 -16.391 1.00 81.69 94 GLU A CA 1
ATOM 739 C C . GLU A 1 94 ? 2.432 -14.540 -16.228 1.00 81.69 94 GLU A C 1
ATOM 741 O O . GLU A 1 94 ? 1.489 -14.113 -15.552 1.00 81.69 94 GLU A O 1
ATOM 746 N N . HIS A 1 95 ? 3.295 -13.722 -16.834 1.00 85.44 95 HIS A N 1
ATOM 747 C CA . HIS A 1 95 ? 3.219 -12.255 -16.779 1.00 85.44 95 HIS A CA 1
ATOM 748 C C . HIS A 1 95 ? 3.341 -11.642 -15.368 1.00 85.44 95 HIS A C 1
ATOM 750 O O . HIS A 1 95 ? 2.837 -10.542 -15.122 1.00 85.44 95 HIS A O 1
ATOM 756 N N . SER A 1 96 ? 4.031 -12.310 -14.434 1.00 84.50 96 SER A N 1
ATOM 757 C CA . SER A 1 96 ? 4.214 -11.793 -13.069 1.00 84.50 96 SER A CA 1
ATOM 758 C C . SER A 1 96 ? 5.064 -10.522 -12.973 1.00 84.50 96 SER A C 1
ATOM 760 O O . SER A 1 96 ? 5.033 -9.863 -11.929 1.00 84.50 96 SER A O 1
ATOM 762 N N . CYS A 1 97 ? 5.792 -10.147 -14.031 1.00 86.88 97 CYS A N 1
ATOM 763 C CA . CYS A 1 97 ? 6.696 -9.004 -14.045 1.00 86.88 97 CYS A CA 1
ATOM 764 C C . CYS A 1 97 ? 6.486 -8.072 -15.245 1.00 86.88 97 CYS A C 1
ATOM 766 O O . CYS A 1 97 ? 6.404 -8.499 -16.396 1.00 86.88 97 CYS A O 1
ATOM 768 N N . ILE A 1 98 ? 6.499 -6.767 -14.981 1.00 88.75 98 ILE A N 1
ATOM 769 C CA . ILE A 1 98 ? 6.474 -5.705 -15.989 1.00 88.75 98 ILE A CA 1
ATOM 770 C C . ILE A 1 98 ? 7.752 -4.889 -15.840 1.00 88.75 98 ILE A C 1
ATOM 772 O O . I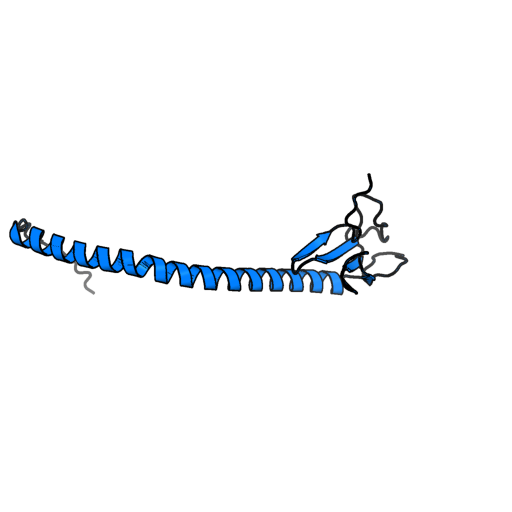LE A 1 98 ? 8.021 -4.335 -14.777 1.00 88.75 98 ILE A O 1
ATOM 776 N N . HIS A 1 99 ? 8.533 -4.814 -16.909 1.00 87.31 99 HIS A N 1
ATOM 777 C CA . HIS A 1 99 ? 9.754 -4.028 -16.998 1.00 87.31 99 HIS A CA 1
ATOM 778 C C . HIS A 1 99 ? 9.473 -2.788 -17.833 1.00 87.31 99 HIS A C 1
ATOM 780 O O . HIS A 1 99 ? 9.027 -2.909 -18.975 1.00 87.31 99 HIS A O 1
ATOM 786 N N . LEU A 1 100 ? 9.767 -1.623 -17.274 1.00 89.19 100 LEU A N 1
ATOM 787 C CA . LEU A 1 100 ? 9.686 -0.336 -17.944 1.00 89.19 100 LEU A CA 1
ATOM 788 C C . LEU A 1 100 ? 11.056 0.331 -17.883 1.00 89.19 100 LEU A C 1
ATOM 790 O O . LEU A 1 100 ? 11.727 0.279 -16.853 1.00 89.19 100 LEU A O 1
ATOM 794 N N . ILE A 1 101 ? 11.451 0.964 -18.980 1.00 88.06 101 ILE A N 1
ATOM 795 C CA . ILE A 1 101 ? 12.628 1.825 -19.028 1.00 88.06 101 ILE A CA 1
ATOM 796 C C . ILE A 1 101 ? 12.287 3.137 -19.718 1.00 88.06 101 ILE A C 1
ATOM 798 O O . ILE A 1 101 ? 11.531 3.178 -20.695 1.00 88.06 101 ILE A O 1
ATOM 802 N N . TYR A 1 102 ? 12.838 4.214 -19.182 1.00 88.12 102 TYR A N 1
ATOM 803 C CA . TYR A 1 102 ? 12.836 5.529 -19.792 1.00 88.12 102 TYR A CA 1
ATOM 804 C C . TYR A 1 102 ? 14.023 6.320 -19.254 1.00 88.12 102 TYR A C 1
ATOM 806 O O . TYR A 1 102 ? 14.443 6.106 -18.124 1.00 88.12 102 TYR A O 1
ATOM 814 N N . ASP A 1 103 ? 14.525 7.246 -20.057 1.00 86.88 103 ASP A N 1
ATOM 815 C CA . ASP A 1 103 ? 15.621 8.137 -19.692 1.00 86.88 103 ASP A CA 1
ATOM 816 C C . ASP A 1 103 ? 15.161 9.088 -18.567 1.00 86.88 103 ASP A C 1
ATOM 818 O O . ASP A 1 103 ? 14.398 10.037 -18.797 1.00 86.88 103 ASP A O 1
ATOM 822 N N . TYR A 1 104 ? 15.500 8.755 -17.317 1.00 83.19 104 TYR A N 1
ATOM 823 C CA . TYR A 1 104 ? 15.092 9.522 -16.136 1.00 83.19 104 TYR A CA 1
ATOM 824 C C . TYR A 1 104 ? 16.063 10.669 -15.842 1.00 83.19 104 TYR A C 1
ATOM 826 O O . TYR A 1 104 ? 15.619 11.728 -15.388 1.00 83.19 104 TYR A O 1
ATOM 834 N N . ASN A 1 105 ? 17.358 10.465 -16.098 1.00 84.62 105 ASN A N 1
ATOM 835 C CA . ASN A 1 105 ? 18.428 11.426 -15.825 1.00 84.62 105 ASN A CA 1
ATOM 836 C C . ASN A 1 105 ? 18.713 12.388 -17.004 1.00 84.62 105 ASN A C 1
ATOM 838 O O . ASN A 1 105 ? 19.406 13.385 -16.802 1.00 84.62 105 ASN A O 1
ATOM 842 N N . LEU A 1 106 ? 18.113 12.146 -18.176 1.00 83.94 106 LEU A N 1
ATOM 843 C CA . LEU A 1 106 ? 18.250 12.912 -19.420 1.00 83.94 106 LEU A CA 1
ATOM 844 C C . LEU A 1 106 ? 19.657 12.859 -20.033 1.00 83.94 106 LEU A C 1
ATOM 846 O O . LEU A 1 106 ? 20.071 13.800 -20.714 1.00 83.94 106 LEU A O 1
ATOM 850 N N . ASP A 1 107 ? 20.403 11.779 -19.802 1.00 86.00 107 ASP A N 1
ATOM 851 C CA . ASP A 1 107 ? 21.750 11.596 -20.355 1.00 86.00 107 ASP A CA 1
ATOM 852 C C . ASP A 1 107 ? 21.756 11.056 -21.800 1.00 86.00 107 ASP A C 1
ATOM 854 O O . ASP A 1 107 ? 22.809 10.980 -22.447 1.00 86.00 107 ASP A O 1
ATOM 858 N N . GLY A 1 108 ? 20.570 10.728 -22.328 1.00 84.38 108 GLY A N 1
ATOM 859 C CA . GLY A 1 108 ? 20.367 10.253 -23.687 1.00 84.38 108 GLY A CA 1
ATOM 860 C C . GLY A 1 108 ? 20.752 8.794 -23.912 1.00 84.38 108 GLY A C 1
ATOM 861 O O . GLY A 1 108 ? 20.945 8.403 -25.068 1.00 84.38 108 GLY A O 1
ATOM 862 N N . LYS A 1 109 ? 20.884 7.988 -22.852 1.00 83.31 109 LYS A N 1
ATOM 863 C CA . LYS A 1 109 ? 21.185 6.555 -22.924 1.00 83.31 109 LYS A CA 1
ATOM 864 C C . LYS A 1 109 ? 20.304 5.772 -21.954 1.00 83.31 109 LYS A C 1
ATOM 866 O O . LYS A 1 109 ? 19.956 6.210 -20.875 1.00 83.31 109 LYS A O 1
ATOM 871 N N . TRP A 1 110 ? 19.956 4.548 -22.338 1.00 83.31 110 TRP A N 1
ATOM 872 C CA . TRP A 1 110 ? 19.331 3.599 -21.416 1.00 83.31 110 TRP A CA 1
ATOM 873 C C . TRP A 1 110 ? 20.415 2.778 -20.717 1.00 83.31 110 TRP A C 1
ATOM 875 O O . TRP A 1 110 ? 21.008 1.880 -21.326 1.00 83.31 110 TRP A O 1
ATOM 885 N N . GLU A 1 111 ? 20.676 3.073 -19.443 1.00 71.50 111 GLU A N 1
ATOM 886 C CA . GLU A 1 111 ? 21.607 2.297 -18.618 1.00 71.50 111 GLU A CA 1
ATOM 887 C C . GLU A 1 111 ? 21.027 0.915 -18.287 1.00 71.50 111 GLU A C 1
ATOM 889 O O . GLU A 1 111 ? 19.884 0.781 -17.850 1.00 71.50 111 GLU A O 1
ATOM 894 N N . LYS A 1 112 ? 21.809 -0.153 -18.504 1.00 65.12 112 LYS A N 1
ATOM 895 C CA . LYS A 1 112 ? 21.372 -1.537 -18.251 1.00 65.12 112 LYS A CA 1
ATOM 896 C C . LYS A 1 112 ? 21.228 -1.797 -16.746 1.00 65.12 112 LYS A C 1
ATOM 898 O O . LYS A 1 112 ? 22.024 -1.314 -15.955 1.00 65.12 112 LYS A O 1
ATOM 903 N N . ALA A 1 113 ? 20.291 -2.673 -16.368 1.00 57.56 113 ALA A N 1
ATOM 904 C CA . ALA A 1 113 ? 19.963 -3.086 -14.990 1.00 57.56 113 ALA A CA 1
ATOM 905 C C . ALA A 1 113 ? 21.106 -3.701 -14.134 1.00 57.56 113 ALA A C 1
ATOM 907 O O . ALA A 1 113 ? 20.829 -4.315 -13.107 1.00 57.56 113 ALA A O 1
ATOM 908 N N . LYS A 1 114 ? 22.371 -3.620 -14.569 1.00 55.19 114 LYS A N 1
ATOM 909 C CA . LYS A 1 114 ? 23.546 -4.099 -13.825 1.00 55.19 114 LYS A CA 1
ATOM 910 C C . LYS A 1 114 ? 24.169 -3.038 -12.915 1.00 55.19 114 LYS A C 1
ATOM 912 O O . LYS A 1 114 ? 24.878 -3.431 -11.997 1.00 55.19 114 LYS A O 1
ATOM 917 N N . ASP A 1 115 ? 23.888 -1.757 -13.137 1.00 52.66 115 ASP A N 1
ATOM 918 C CA . ASP A 1 115 ? 24.395 -0.676 -12.293 1.00 52.66 115 ASP A CA 1
ATOM 919 C C . ASP A 1 115 ? 23.378 -0.318 -11.197 1.00 52.66 115 ASP A C 1
ATOM 921 O O . ASP A 1 115 ? 22.164 -0.334 -11.414 1.00 52.66 115 ASP A O 1
ATOM 925 N N . GLU A 1 116 ? 23.860 0.008 -9.992 1.00 47.78 116 GLU A N 1
ATOM 926 C CA . GLU A 1 116 ? 23.029 0.399 -8.836 1.00 47.78 116 GLU A CA 1
ATOM 927 C C . GLU A 1 116 ? 22.155 1.649 -9.106 1.00 47.78 116 GLU A C 1
ATOM 929 O O . GLU A 1 116 ? 21.246 1.952 -8.322 1.00 47.78 116 GLU A O 1
ATOM 934 N N . THR A 1 117 ? 22.398 2.327 -10.234 1.00 48.00 117 THR A N 1
ATOM 935 C CA . THR A 1 117 ? 21.732 3.520 -10.778 1.00 48.00 117 THR A CA 1
ATOM 936 C C . THR A 1 117 ? 20.742 3.238 -11.912 1.00 48.00 117 THR A C 1
ATOM 938 O O . THR A 1 117 ? 20.277 4.178 -12.538 1.00 48.00 117 THR A O 1
ATOM 941 N N . SER A 1 118 ? 20.393 1.981 -12.199 1.00 56.34 118 SER A N 1
ATOM 942 C CA . SER A 1 118 ? 19.647 1.662 -13.422 1.00 56.34 118 SER A CA 1
ATOM 943 C C . SER A 1 118 ? 18.265 2.331 -13.531 1.00 56.34 118 SER A C 1
ATOM 945 O O . SER A 1 118 ? 17.438 2.176 -12.627 1.00 56.34 118 SER A O 1
ATOM 947 N N . ASP A 1 119 ? 17.960 2.904 -14.700 1.00 59.06 119 ASP A N 1
ATOM 948 C CA . ASP A 1 119 ? 16.661 3.487 -15.099 1.00 59.06 119 ASP A CA 1
ATOM 949 C C . ASP A 1 119 ? 15.531 2.455 -15.324 1.00 59.06 119 ASP A C 1
ATOM 951 O O . ASP A 1 119 ? 14.505 2.721 -15.960 1.00 59.06 119 ASP A O 1
ATOM 955 N N . PHE A 1 120 ? 15.714 1.234 -14.820 1.00 72.06 120 PHE A N 1
ATOM 956 C CA . PHE A 1 120 ? 14.741 0.157 -14.926 1.00 72.06 120 PHE A CA 1
ATOM 957 C C . PHE A 1 120 ? 13.746 0.198 -13.766 1.00 72.06 120 PHE A C 1
ATOM 959 O O . PHE A 1 120 ? 14.083 -0.049 -12.607 1.00 72.06 120 PHE A O 1
ATOM 966 N N . PHE A 1 121 ? 12.479 0.401 -14.110 1.00 79.00 121 PHE A N 1
ATOM 967 C CA . PHE A 1 121 ? 11.348 0.276 -13.200 1.00 79.00 121 PHE A CA 1
ATOM 968 C C . PHE A 1 121 ? 10.714 -1.097 -13.407 1.00 79.00 121 PHE A C 1
ATOM 970 O O . PHE A 1 121 ? 10.128 -1.367 -14.459 1.00 79.00 121 PHE A O 1
ATOM 977 N N . ILE A 1 122 ? 10.849 -1.993 -12.424 1.00 84.19 122 ILE A N 1
ATOM 978 C CA . ILE A 1 122 ? 10.284 -3.342 -12.507 1.00 84.19 122 ILE A CA 1
ATOM 979 C C . ILE A 1 122 ? 9.181 -3.511 -11.472 1.00 84.19 122 ILE A C 1
ATOM 981 O O . ILE A 1 122 ? 9.367 -3.333 -10.269 1.00 84.19 122 ILE A O 1
ATOM 985 N N . TYR A 1 123 ? 8.020 -3.909 -11.964 1.00 86.81 123 TYR A N 1
ATOM 986 C CA . TYR A 1 123 ? 6.825 -4.158 -11.183 1.00 86.81 123 TYR A CA 1
ATOM 987 C C . TYR A 1 123 ? 6.558 -5.658 -11.146 1.00 86.81 123 TYR A C 1
ATOM 989 O O . TYR A 1 123 ? 6.414 -6.271 -12.200 1.00 86.81 123 TYR A O 1
ATOM 997 N N . ARG A 1 124 ? 6.494 -6.253 -9.952 1.00 86.06 124 ARG A N 1
ATOM 998 C CA . ARG A 1 124 ? 6.253 -7.690 -9.758 1.00 86.06 124 ARG A CA 1
ATOM 999 C C . ARG A 1 124 ? 5.006 -7.934 -8.922 1.00 86.06 124 ARG A C 1
ATOM 1001 O O . ARG A 1 124 ? 4.852 -7.345 -7.853 1.00 86.06 124 ARG A O 1
ATOM 1008 N N . MET A 1 125 ? 4.147 -8.836 -9.380 1.00 81.12 125 MET A N 1
ATOM 1009 C CA . MET A 1 125 ? 2.985 -9.318 -8.636 1.00 81.12 125 MET A CA 1
ATOM 1010 C C . MET A 1 125 ? 3.308 -10.670 -7.998 1.00 81.12 125 MET A C 1
ATOM 1012 O O . MET A 1 125 ? 3.491 -11.662 -8.695 1.00 81.12 125 MET A O 1
ATOM 1016 N N . HIS A 1 126 ? 3.330 -10.731 -6.667 1.00 80.81 126 HIS A N 1
ATOM 1017 C CA . HIS A 1 126 ? 3.554 -11.975 -5.933 1.00 80.81 126 HIS A CA 1
ATOM 1018 C C . HIS A 1 126 ? 2.528 -12.137 -4.811 1.00 80.81 126 HIS A C 1
ATOM 1020 O O . HIS A 1 126 ? 2.460 -11.306 -3.907 1.00 80.81 126 HIS A O 1
ATOM 1026 N N . GLN A 1 127 ? 1.740 -13.218 -4.846 1.00 76.88 127 GLN A N 1
ATOM 1027 C CA . GLN A 1 127 ? 0.730 -13.531 -3.819 1.00 76.88 127 GLN A CA 1
ATOM 1028 C C . GLN A 1 127 ? -0.223 -12.353 -3.522 1.00 76.88 127 GLN A C 1
ATOM 1030 O O . GLN A 1 127 ? -0.451 -12.000 -2.366 1.00 76.88 127 GLN A O 1
ATOM 1035 N N . GLY A 1 128 ? -0.721 -11.682 -4.567 1.00 71.25 128 GLY A N 1
ATOM 1036 C CA . GLY A 1 128 ? -1.608 -10.519 -4.424 1.00 71.25 128 GLY A CA 1
ATOM 1037 C C . GLY A 1 128 ? -0.928 -9.254 -3.885 1.00 71.25 128 GLY A C 1
ATOM 1038 O O . GLY A 1 128 ? -1.609 -8.278 -3.580 1.00 71.25 128 GLY A O 1
ATOM 1039 N N . ARG A 1 129 ? 0.406 -9.250 -3.762 1.00 73.25 129 ARG A N 1
ATOM 1040 C CA . ARG A 1 129 ? 1.204 -8.078 -3.397 1.00 73.25 129 ARG A CA 1
ATOM 1041 C C . ARG A 1 129 ? 1.974 -7.589 -4.613 1.00 73.25 129 ARG A C 1
ATOM 1043 O O . ARG A 1 129 ? 2.812 -8.310 -5.153 1.00 73.25 129 ARG A O 1
ATOM 1050 N N . LEU A 1 130 ? 1.712 -6.347 -5.001 1.00 76.12 130 LEU A N 1
ATOM 1051 C CA . LEU A 1 130 ? 2.524 -5.635 -5.978 1.00 76.12 130 LEU A CA 1
ATOM 1052 C C . LEU A 1 130 ? 3.751 -5.045 -5.297 1.00 76.12 130 LEU A C 1
ATOM 1054 O O . LEU A 1 130 ? 3.648 -4.367 -4.276 1.00 76.12 130 LEU A O 1
ATOM 1058 N N . GLN A 1 131 ? 4.915 -5.334 -5.862 1.00 80.56 131 GLN A N 1
ATOM 1059 C CA . GLN A 1 131 ? 6.205 -4.868 -5.383 1.00 80.56 131 GLN A CA 1
ATOM 1060 C C . GLN A 1 131 ? 6.913 -4.139 -6.515 1.00 80.56 131 GLN A C 1
ATOM 1062 O O . GLN A 1 131 ? 6.960 -4.623 -7.645 1.00 80.56 131 GLN A O 1
ATOM 1067 N N . ILE A 1 132 ? 7.494 -2.990 -6.189 1.00 77.31 132 ILE A N 1
ATOM 1068 C CA . ILE A 1 132 ? 8.430 -2.298 -7.070 1.00 77.31 132 ILE A CA 1
ATOM 1069 C C . ILE A 1 132 ? 9.815 -2.820 -6.705 1.00 77.31 132 ILE A C 1
ATOM 1071 O O . ILE A 1 132 ? 10.198 -2.800 -5.536 1.00 77.31 132 ILE A O 1
ATOM 1075 N N . HIS A 1 133 ? 10.536 -3.358 -7.676 1.00 72.00 133 HIS A N 1
ATOM 1076 C CA . HIS A 1 133 ? 11.899 -3.849 -7.518 1.00 72.00 133 HIS A CA 1
ATOM 1077 C C . HIS A 1 133 ? 12.772 -3.311 -8.653 1.00 72.00 133 HIS A C 1
ATOM 1079 O O . HIS A 1 133 ? 12.280 -2.924 -9.707 1.00 72.00 133 HIS A O 1
ATOM 1085 N N . ARG A 1 134 ? 14.092 -3.334 -8.451 1.00 64.56 134 ARG A N 1
ATOM 1086 C CA . ARG A 1 134 ? 15.071 -3.095 -9.526 1.00 64.56 134 ARG A CA 1
ATOM 1087 C C . ARG A 1 134 ? 15.401 -4.363 -10.328 1.00 64.56 134 ARG A C 1
ATOM 1089 O O . ARG A 1 134 ? 16.097 -4.297 -11.330 1.00 64.56 134 ARG A O 1
ATOM 1096 N N . SER A 1 135 ? 14.880 -5.526 -9.912 1.00 63.47 135 SER A N 1
ATOM 1097 C CA . SER A 1 135 ? 15.005 -6.813 -10.613 1.00 63.47 135 SER A CA 1
ATOM 1098 C C . SER A 1 135 ? 13.760 -7.685 -10.409 1.00 63.47 135 SER A C 1
ATOM 1100 O O . SER A 1 135 ? 13.249 -7.802 -9.297 1.00 63.47 135 SER A O 1
ATOM 1102 N N . CYS A 1 136 ? 13.287 -8.338 -11.476 1.00 65.94 136 CYS A N 1
ATOM 1103 C CA . CYS A 1 136 ? 12.2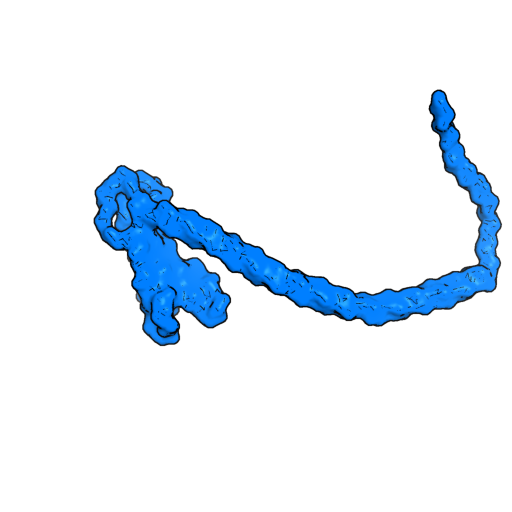37 -9.367 -11.401 1.00 65.94 136 CYS A CA 1
ATOM 1104 C C . CYS A 1 136 ? 12.783 -10.687 -10.814 1.00 65.94 136 CYS A C 1
ATOM 1106 O O . CYS A 1 136 ? 12.042 -11.491 -10.244 1.00 65.94 136 CYS A O 1
ATOM 1108 N N . SER A 1 137 ? 14.102 -10.892 -10.876 1.00 60.88 137 SER A N 1
ATOM 1109 C CA . SER A 1 137 ? 14.746 -12.044 -10.262 1.00 60.88 137 SER A CA 1
ATOM 1110 C C . SER A 1 137 ? 14.890 -11.776 -8.768 1.00 60.88 137 SER A C 1
ATOM 1112 O O . SER A 1 137 ? 15.698 -10.956 -8.345 1.00 60.88 137 SER A O 1
ATOM 1114 N N . GLY A 1 138 ? 14.089 -12.455 -7.947 1.00 45.84 138 GLY A N 1
ATOM 1115 C CA . GLY A 1 138 ? 14.161 -12.369 -6.479 1.00 45.84 138 GLY A CA 1
ATOM 1116 C C . GLY A 1 138 ? 15.427 -12.979 -5.863 1.00 45.84 138 GLY A C 1
ATOM 1117 O O . GLY A 1 138 ? 15.372 -13.477 -4.747 1.00 45.84 138 GLY A O 1
ATOM 1118 N N . LEU A 1 139 ? 16.536 -12.966 -6.592 1.00 35.00 139 LEU A N 1
ATOM 1119 C CA . LEU A 1 139 ? 17.873 -13.231 -6.106 1.00 35.00 139 LEU A CA 1
ATOM 1120 C C . LEU A 1 139 ? 18.697 -11.999 -6.461 1.00 35.00 139 LEU A C 1
ATOM 1122 O O . LEU A 1 139 ? 19.132 -11.835 -7.600 1.00 35.00 139 LEU A O 1
ATOM 1126 N N . ILE A 1 140 ? 18.939 -11.156 -5.459 1.00 39.38 140 ILE A N 1
ATOM 1127 C CA . ILE A 1 140 ? 20.227 -10.474 -5.383 1.00 39.38 140 ILE A CA 1
ATOM 1128 C C . ILE A 1 140 ? 21.238 -11.620 -5.284 1.00 39.38 140 ILE A C 1
ATOM 1130 O O . ILE A 1 140 ? 21.451 -12.178 -4.209 1.00 39.38 140 ILE A O 1
ATOM 1134 N N . LYS A 1 141 ? 21.765 -12.074 -6.422 1.00 30.12 141 LYS A N 1
ATOM 1135 C CA . LYS A 1 141 ? 23.033 -12.787 -6.400 1.00 30.12 141 LYS A CA 1
ATOM 1136 C C . LYS A 1 141 ? 24.097 -11.703 -6.321 1.00 30.12 141 LYS A C 1
ATOM 1138 O O . LYS A 1 141 ? 24.273 -10.957 -7.281 1.00 30.12 141 LYS A O 1
ATOM 1143 N N . LEU A 1 142 ? 24.649 -11.607 -5.111 1.00 36.50 142 LEU A N 1
ATOM 1144 C CA . LEU A 1 142 ? 25.942 -11.015 -4.775 1.00 36.50 142 LEU A CA 1
ATOM 1145 C C . LEU A 1 142 ? 26.993 -11.329 -5.847 1.00 36.50 142 LEU A C 1
ATOM 1147 O O . LEU A 1 142 ? 26.959 -12.470 -6.371 1.00 36.50 142 LEU A O 1
#

Secondary structure (DSSP, 8-state):
------------PPPPHHHHHHHHHHHHHHHHHHHHHHHHHHHHHHHHHHHHHHHHHHHHHHHHHHHHHHHTT--SS---S-SEEEE--TTS-TT-EEEEE--SS-SSS---TTSTT--EEEEEEETTEEEEES-SSS----